Protein AF-I0YXJ7-F1 (afdb_monomer_lite)

Structure (mmCIF, N/CA/C/O backbone):
data_AF-I0YXJ7-F1
#
_entry.id   AF-I0YXJ7-F1
#
loop_
_atom_site.group_PDB
_atom_site.id
_atom_site.type_symbol
_atom_site.label_atom_id
_atom_site.label_alt_id
_atom_site.label_comp_id
_atom_site.label_asym_id
_atom_site.label_entity_id
_atom_site.label_seq_id
_atom_site.pdbx_PDB_ins_code
_atom_site.Cartn_x
_atom_site.Cartn_y
_atom_site.Cartn_z
_atom_site.occupancy
_atom_site.B_iso_or_equiv
_atom_site.auth_seq_id
_atom_site.auth_comp_id
_atom_site.auth_asym_id
_atom_site.auth_atom_id
_atom_site.pdbx_PDB_model_num
ATOM 1 N N . MET A 1 1 ? 1.124 7.569 -26.057 1.00 52.31 1 MET A N 1
ATOM 2 C CA . MET A 1 1 ? 0.335 7.792 -24.823 1.00 52.31 1 MET A CA 1
ATOM 3 C C . MET A 1 1 ? 1.022 8.875 -24.013 1.00 52.31 1 MET A C 1
ATOM 5 O O . MET A 1 1 ? 2.245 8.856 -23.956 1.00 52.31 1 MET A O 1
ATOM 9 N N . SER A 1 2 ? 0.287 9.829 -23.437 1.00 62.09 2 SER A N 1
ATOM 10 C CA . SER A 1 2 ? 0.881 10.783 -22.493 1.00 62.09 2 SER A CA 1
ATOM 11 C C . SER A 1 2 ? 1.331 10.030 -21.235 1.00 62.09 2 SER A C 1
ATOM 13 O O . SER A 1 2 ? 0.584 9.190 -20.731 1.00 62.09 2 SER A O 1
ATOM 15 N N . CYS A 1 3 ? 2.539 10.311 -20.726 1.00 61.28 3 CYS A N 1
ATOM 16 C CA . CYS A 1 3 ? 3.037 9.717 -19.473 1.00 61.28 3 CYS A CA 1
ATOM 17 C C . CYS A 1 3 ? 2.036 9.883 -18.320 1.00 61.28 3 CYS A C 1
ATOM 19 O O . CYS A 1 3 ? 1.887 8.990 -17.495 1.00 61.28 3 CYS A O 1
ATOM 21 N N . ASP A 1 4 ? 1.304 10.993 -18.314 1.00 61.94 4 ASP A N 1
ATOM 22 C CA . ASP A 1 4 ? 0.312 11.324 -17.294 1.00 61.94 4 ASP A CA 1
ATOM 23 C C . ASP A 1 4 ? -0.849 10.314 -17.232 1.00 61.94 4 ASP A C 1
ATOM 25 O O . ASP A 1 4 ? -1.348 9.973 -16.163 1.00 61.94 4 ASP A O 1
ATOM 29 N N . SER A 1 5 ? -1.240 9.744 -18.378 1.00 65.50 5 SER A N 1
ATOM 30 C CA . SER A 1 5 ? -2.262 8.694 -18.413 1.00 65.50 5 SER A CA 1
ATOM 31 C C . SER A 1 5 ? -1.706 7.312 -18.070 1.00 65.50 5 SER A C 1
ATOM 33 O O . SER A 1 5 ? -2.476 6.461 -17.630 1.00 65.50 5 SER A O 1
ATOM 35 N N . ALA A 1 6 ? -0.409 7.076 -18.289 1.00 66.94 6 ALA A N 1
ATOM 36 C CA . ALA A 1 6 ? 0.221 5.775 -18.071 1.00 66.94 6 ALA A CA 1
ATOM 37 C C . ALA A 1 6 ? 0.464 5.482 -16.582 1.00 66.94 6 ALA A C 1
ATOM 39 O O . ALA A 1 6 ? 0.353 4.333 -16.176 1.00 66.94 6 ALA A O 1
ATOM 40 N N . TYR A 1 7 ? 0.737 6.514 -15.772 1.00 77.94 7 TYR A N 1
ATOM 41 C CA . TYR A 1 7 ? 1.050 6.364 -14.342 1.00 77.94 7 TYR A CA 1
ATOM 42 C C . TYR A 1 7 ? -0.092 6.765 -13.398 1.00 77.94 7 TYR A C 1
ATOM 44 O O . TYR A 1 7 ? 0.081 6.801 -12.178 1.00 77.94 7 TYR A O 1
ATOM 52 N N . ARG A 1 8 ? -1.270 7.098 -13.940 1.00 83.19 8 ARG A N 1
ATOM 53 C CA . ARG A 1 8 ? -2.398 7.605 -13.144 1.00 83.19 8 ARG A CA 1
ATOM 54 C C . ARG A 1 8 ? -2.868 6.599 -12.094 1.00 83.19 8 ARG A C 1
ATOM 56 O O . ARG A 1 8 ? -3.213 6.989 -10.983 1.00 83.19 8 ARG A O 1
ATOM 63 N N . TYR A 1 9 ? -2.878 5.315 -12.448 1.00 85.31 9 TYR A N 1
ATOM 64 C CA . TYR A 1 9 ? -3.288 4.244 -11.543 1.00 85.31 9 TYR A CA 1
ATOM 65 C C . TYR A 1 9 ? -2.281 4.042 -10.402 1.00 85.31 9 TYR A C 1
ATOM 67 O O . TYR A 1 9 ? -2.673 3.936 -9.243 1.00 85.31 9 TYR A O 1
ATOM 75 N N . GLN A 1 10 ? -0.988 4.099 -10.708 1.00 86.44 10 GLN A N 1
ATOM 76 C CA . GLN A 1 10 ? 0.100 3.946 -9.747 1.00 86.44 10 GLN A CA 1
ATOM 77 C C . GLN A 1 10 ? 0.109 5.104 -8.746 1.00 86.44 10 GLN A C 1
ATOM 79 O O . GLN A 1 10 ? 0.205 4.883 -7.542 1.00 86.44 10 GLN A O 1
ATOM 84 N N . TRP A 1 11 ? -0.072 6.341 -9.217 1.00 87.56 11 TRP A N 1
ATOM 85 C CA . TRP A 1 11 ? -0.203 7.499 -8.330 1.00 87.56 11 TRP A CA 1
ATOM 86 C C . TRP A 1 11 ? -1.449 7.426 -7.452 1.00 87.56 11 TRP A C 1
ATOM 88 O O . TRP A 1 11 ? -1.374 7.729 -6.261 1.00 87.56 11 TRP A O 1
ATOM 98 N N . TRP A 1 12 ? -2.577 6.975 -8.005 1.00 92.06 12 TRP A N 1
ATOM 99 C CA . TRP A 1 12 ? -3.779 6.728 -7.213 1.00 92.06 12 TRP A CA 1
ATOM 100 C C . TRP A 1 12 ? -3.523 5.688 -6.116 1.00 92.06 12 TRP A C 1
ATOM 102 O O . TRP A 1 12 ? -3.893 5.918 -4.966 1.00 92.06 12 TRP A O 1
ATOM 112 N N . LEU A 1 13 ? -2.829 4.593 -6.439 1.00 90.50 13 LEU A N 1
ATOM 113 C CA . LEU A 1 13 ? -2.495 3.545 -5.478 1.00 90.50 13 LEU A CA 1
ATOM 114 C C . LEU A 1 13 ? -1.597 4.069 -4.353 1.00 90.50 13 LEU A C 1
ATOM 116 O O . LEU A 1 13 ? -1.843 3.765 -3.189 1.00 90.50 13 LEU A O 1
ATOM 120 N N . VAL A 1 14 ? -0.591 4.887 -4.675 1.00 89.69 14 VAL A N 1
ATOM 121 C CA . VAL A 1 14 ? 0.293 5.509 -3.675 1.00 89.69 14 VAL A CA 1
ATOM 122 C C . VAL A 1 14 ? -0.505 6.390 -2.713 1.00 89.69 14 VAL A C 1
ATOM 124 O O . VAL A 1 14 ? -0.337 6.282 -1.497 1.00 89.69 14 VAL A O 1
ATOM 127 N N . VAL A 1 15 ? -1.407 7.226 -3.234 1.00 93.19 15 VAL A N 1
ATOM 128 C CA . VAL A 1 15 ? -2.262 8.096 -2.410 1.00 93.19 15 VAL A CA 1
ATOM 129 C C . VAL A 1 15 ? -3.229 7.273 -1.560 1.00 93.19 15 VAL A C 1
ATOM 131 O O . VAL A 1 15 ? -3.386 7.549 -0.372 1.00 93.19 15 VAL A O 1
ATOM 134 N N . PHE A 1 16 ? -3.846 6.240 -2.132 1.00 93.69 16 PHE A N 1
ATOM 135 C CA . PHE A 1 16 ? -4.769 5.365 -1.413 1.00 93.69 16 PHE A CA 1
ATOM 136 C C . PHE A 1 16 ? -4.062 4.580 -0.300 1.00 93.69 16 PHE A C 1
ATOM 138 O O . PHE A 1 16 ? -4.564 4.512 0.822 1.00 93.69 16 PHE A O 1
ATOM 145 N N . ASN A 1 17 ? -2.855 4.075 -0.568 1.00 93.62 17 ASN A N 1
ATOM 146 C CA . ASN A 1 17 ? -2.010 3.428 0.429 1.00 93.62 17 ASN A CA 1
ATOM 147 C C . ASN A 1 17 ? -1.648 4.389 1.573 1.00 93.62 17 ASN A C 1
ATOM 149 O O . ASN A 1 17 ? -1.820 4.052 2.742 1.00 93.62 17 ASN A O 1
ATOM 153 N N . ALA A 1 18 ? -1.218 5.613 1.255 1.00 93.00 18 ALA A N 1
ATOM 154 C CA . ALA A 1 18 ? -0.911 6.629 2.262 1.00 93.00 18 ALA A CA 1
ATOM 155 C C . ALA A 1 18 ? -2.139 6.992 3.118 1.00 93.00 18 ALA A C 1
ATOM 157 O O . ALA A 1 18 ? -2.036 7.075 4.341 1.00 93.00 18 ALA A O 1
ATOM 158 N N . ALA A 1 19 ? -3.313 7.148 2.500 1.00 93.94 19 ALA A N 1
ATOM 159 C CA . ALA A 1 19 ? -4.560 7.417 3.211 1.00 93.94 19 ALA A CA 1
ATOM 160 C C . ALA A 1 19 ? -4.941 6.270 4.162 1.00 93.94 19 ALA A C 1
ATOM 162 O O . ALA A 1 19 ? -5.341 6.523 5.299 1.00 93.94 19 ALA A O 1
ATOM 163 N N . ALA A 1 20 ? -4.768 5.015 3.738 1.00 93.50 20 ALA A N 1
ATOM 164 C CA . ALA A 1 20 ? -5.010 3.858 4.594 1.00 93.50 20 ALA A CA 1
ATOM 165 C C . ALA A 1 20 ? -4.049 3.815 5.791 1.00 93.50 20 ALA A C 1
ATOM 167 O O . ALA A 1 20 ? -4.495 3.572 6.912 1.00 93.50 20 ALA A O 1
ATOM 168 N N . GLN A 1 21 ? -2.763 4.126 5.589 1.00 92.88 21 GLN A N 1
ATOM 169 C CA . GLN A 1 21 ? -1.788 4.234 6.682 1.00 92.88 21 GLN A CA 1
ATOM 170 C C . GLN A 1 2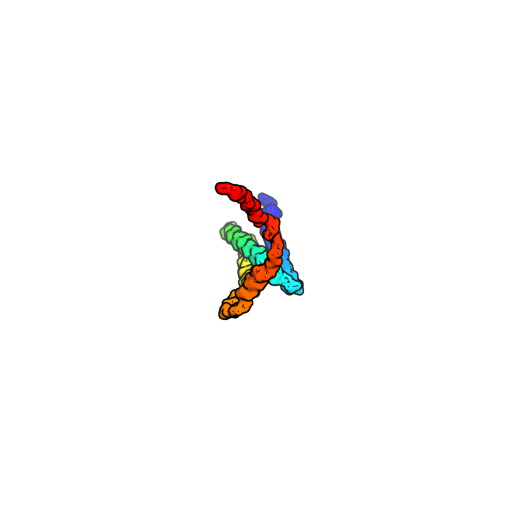1 ? -2.175 5.312 7.694 1.00 92.88 21 GLN A C 1
ATOM 172 O O . GLN A 1 21 ? -2.177 5.060 8.898 1.00 92.88 21 GLN A O 1
ATOM 177 N N . ILE A 1 22 ? -2.569 6.495 7.217 1.00 94.50 22 ILE A N 1
ATOM 178 C CA . ILE A 1 22 ? -3.064 7.571 8.083 1.00 94.50 22 ILE A CA 1
ATOM 179 C C . ILE A 1 22 ? -4.293 7.097 8.865 1.00 94.50 22 ILE A C 1
ATOM 181 O O . ILE A 1 22 ? -4.362 7.306 10.073 1.00 94.50 22 ILE A O 1
ATOM 185 N N . GLY A 1 23 ? -5.232 6.403 8.215 1.00 92.19 23 GLY A N 1
ATOM 186 C CA . GLY A 1 23 ? -6.408 5.829 8.871 1.00 92.19 23 GLY A CA 1
ATOM 187 C C . GLY A 1 23 ? -6.058 4.838 9.984 1.00 92.19 23 GLY A C 1
ATOM 188 O O . GLY A 1 23 ? -6.648 4.896 11.065 1.00 92.19 23 GLY A O 1
ATOM 189 N N . VAL A 1 24 ? -5.066 3.970 9.764 1.00 91.50 24 VAL A N 1
ATOM 190 C CA . VAL A 1 24 ? -4.562 3.041 10.790 1.00 91.50 24 VAL A CA 1
ATOM 191 C C . VAL A 1 24 ? -3.961 3.809 11.967 1.00 91.50 24 VAL A C 1
ATOM 193 O O . VAL A 1 24 ? -4.341 3.562 13.110 1.00 91.50 24 VAL A O 1
ATOM 196 N N . VAL A 1 25 ? -3.078 4.775 11.705 1.00 93.00 25 VAL A N 1
ATOM 197 C CA . VAL A 1 25 ? -2.438 5.593 12.750 1.00 93.00 25 VAL A CA 1
ATOM 198 C C . VAL A 1 25 ? -3.477 6.364 13.566 1.00 93.00 25 VAL A C 1
ATOM 200 O O . VAL A 1 25 ? -3.429 6.349 14.795 1.00 93.00 25 VAL A O 1
ATOM 203 N N . LEU A 1 26 ? -4.460 6.984 12.911 1.00 93.00 26 LEU A N 1
ATOM 204 C CA . LEU A 1 26 ? -5.554 7.683 13.587 1.00 93.00 26 LEU A CA 1
ATOM 205 C C . LEU A 1 26 ? -6.397 6.736 14.446 1.00 93.00 26 LEU A C 1
ATOM 207 O O . LEU A 1 26 ? -6.782 7.101 15.556 1.00 93.00 26 LEU A O 1
ATOM 211 N N . SER A 1 27 ? -6.649 5.515 13.973 1.00 89.19 27 SER A N 1
ATOM 212 C CA . SER A 1 27 ? -7.403 4.510 14.734 1.00 89.19 27 SER A CA 1
ATOM 213 C C . SER A 1 27 ? -6.661 4.062 15.995 1.00 89.19 27 SER A C 1
ATOM 215 O O . SER A 1 27 ? -7.297 3.795 17.011 1.00 89.19 27 SER A O 1
ATOM 217 N N . ILE A 1 28 ? -5.324 4.027 15.952 1.00 89.31 28 ILE A N 1
ATOM 218 C CA . ILE A 1 28 ? -4.475 3.746 17.118 1.00 89.31 28 ILE A CA 1
ATOM 219 C C . ILE A 1 28 ? -4.507 4.921 18.104 1.00 89.31 28 ILE A C 1
ATOM 221 O O . ILE A 1 28 ? -4.740 4.713 19.288 1.00 89.31 28 ILE A O 1
ATOM 225 N N . ILE A 1 29 ? -4.318 6.160 17.633 1.00 93.38 29 ILE A N 1
ATOM 2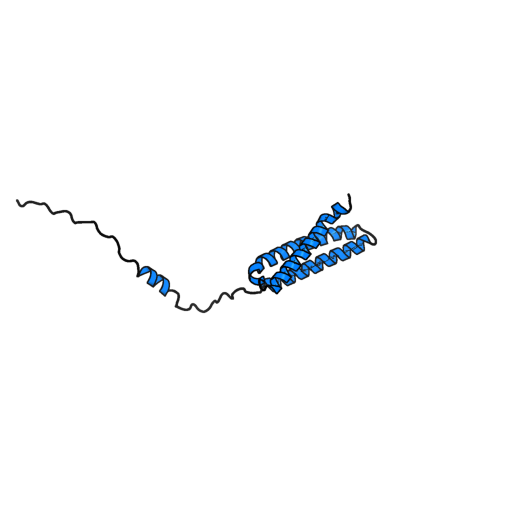26 C CA . ILE A 1 29 ? -4.274 7.355 18.501 1.00 93.38 29 ILE A CA 1
ATOM 227 C C . ILE A 1 29 ? -5.618 7.605 19.199 1.00 93.38 29 ILE A C 1
ATOM 229 O O . ILE A 1 29 ? -5.651 8.066 20.336 1.00 93.38 29 ILE A O 1
ATOM 233 N N . THR A 1 30 ? -6.727 7.316 18.520 1.00 92.44 30 THR A N 1
ATOM 234 C CA . THR A 1 30 ? -8.084 7.513 19.055 1.00 92.44 30 THR A CA 1
ATOM 235 C C . THR A 1 30 ? -8.613 6.318 19.849 1.00 92.44 30 THR A C 1
ATOM 237 O O . THR A 1 30 ? -9.748 6.375 20.313 1.00 92.44 30 THR A O 1
ATOM 240 N N . ASP A 1 31 ? -7.825 5.247 19.987 1.00 86.62 31 ASP A N 1
ATOM 241 C CA . ASP A 1 31 ? -8.213 3.988 20.641 1.00 86.62 31 ASP A CA 1
ATOM 242 C C . ASP A 1 31 ? -9.498 3.357 20.056 1.00 86.62 31 ASP A C 1
ATOM 244 O O . ASP A 1 31 ? -10.269 2.665 20.717 1.00 86.62 31 ASP A O 1
ATOM 248 N N . THR A 1 32 ? -9.758 3.601 18.767 1.00 86.94 32 THR A N 1
ATOM 249 C CA . THR A 1 32 ? -10.935 3.081 18.043 1.00 86.94 32 THR A CA 1
ATOM 250 C C . THR A 1 32 ? -10.620 1.848 17.197 1.00 86.94 32 THR A C 1
ATOM 252 O O . THR A 1 32 ? -11.481 1.341 16.467 1.00 86.94 32 THR A O 1
ATOM 255 N N . LEU A 1 33 ? -9.392 1.335 17.309 1.00 85.00 33 LEU A N 1
ATOM 256 C CA . LEU A 1 33 ? -8.881 0.212 16.530 1.00 85.00 33 LEU A CA 1
ATOM 257 C C . LEU A 1 33 ? -9.774 -1.031 16.641 1.00 85.00 33 LEU A C 1
ATOM 259 O O . LEU A 1 33 ? -10.047 -1.665 15.625 1.00 85.00 33 LEU A O 1
ATOM 263 N N . GLU A 1 34 ? -10.282 -1.361 17.832 1.00 85.06 34 GLU A N 1
ATOM 264 C CA . GLU A 1 34 ? -11.131 -2.546 18.028 1.00 85.06 34 GLU A CA 1
ATOM 265 C C . GLU A 1 34 ? -12.451 -2.461 17.252 1.00 85.06 34 GLU A C 1
ATOM 267 O O . GLU A 1 34 ? -12.877 -3.436 16.630 1.00 85.06 34 GLU A O 1
ATOM 272 N N . LYS A 1 35 ? -13.068 -1.274 17.219 1.00 86.50 35 LYS A N 1
ATOM 273 C CA . LYS A 1 35 ? -14.340 -1.033 16.523 1.00 86.50 35 LYS A CA 1
ATOM 274 C C . LYS A 1 35 ? -14.195 -1.155 15.008 1.00 86.50 35 LYS A C 1
ATOM 276 O O . LYS A 1 35 ? -15.097 -1.649 14.334 1.00 86.50 35 LYS A O 1
ATOM 281 N N . HIS A 1 36 ? -13.064 -0.703 14.471 1.00 87.38 36 HIS A N 1
ATOM 282 C CA . HIS A 1 36 ? -12.807 -0.669 13.031 1.00 87.38 36 HIS A CA 1
ATOM 283 C C . HIS A 1 36 ? -11.887 -1.794 12.540 1.00 87.38 36 HIS A C 1
ATOM 285 O O . HIS A 1 36 ? -11.585 -1.854 11.349 1.00 87.38 36 HIS A O 1
ATOM 291 N N . ARG A 1 37 ? -11.504 -2.730 13.417 1.00 86.06 37 ARG A N 1
ATOM 292 C CA . ARG A 1 37 ? -10.534 -3.808 13.171 1.00 86.06 37 ARG A CA 1
ATOM 293 C C . ARG A 1 37 ? -10.784 -4.562 11.870 1.00 86.06 37 ARG A C 1
ATOM 295 O O . ARG A 1 37 ? -9.892 -4.681 11.040 1.00 86.06 37 ARG A O 1
ATOM 302 N N . ILE A 1 38 ? -12.011 -5.047 11.677 1.00 89.06 38 ILE A N 1
ATOM 303 C CA . ILE A 1 38 ? -12.387 -5.834 10.492 1.00 89.06 38 ILE A CA 1
ATOM 304 C C . ILE A 1 38 ? -12.259 -4.987 9.222 1.00 89.06 38 ILE A C 1
ATOM 306 O O . ILE A 1 38 ? -11.721 -5.458 8.220 1.00 89.06 38 ILE A O 1
ATOM 310 N N . GLY A 1 39 ? -12.708 -3.730 9.272 1.00 89.94 39 GLY A N 1
ATOM 311 C CA . GLY A 1 39 ? -12.600 -2.795 8.154 1.00 89.94 39 GLY A CA 1
ATOM 312 C C . GLY A 1 39 ? -11.145 -2.497 7.798 1.00 89.94 39 GLY A C 1
ATOM 313 O O . GLY A 1 39 ? -10.766 -2.617 6.637 1.00 89.94 39 GLY A O 1
ATOM 314 N N . ILE A 1 40 ? -10.315 -2.201 8.800 1.00 91.38 40 ILE A N 1
ATOM 315 C CA . ILE A 1 40 ? -8.884 -1.927 8.625 1.00 91.38 40 ILE A CA 1
ATOM 316 C C . ILE A 1 40 ? -8.175 -3.146 8.030 1.00 91.38 40 ILE A C 1
ATOM 318 O O . ILE A 1 40 ? -7.499 -3.015 7.013 1.00 91.38 40 ILE A O 1
ATOM 322 N N . CYS A 1 41 ? -8.379 -4.343 8.587 1.00 92.81 41 CYS A N 1
ATOM 323 C CA . CYS A 1 41 ? -7.773 -5.564 8.054 1.00 92.81 41 CYS A CA 1
ATOM 324 C C . CYS A 1 41 ? -8.222 -5.859 6.616 1.00 92.81 41 CYS A C 1
ATOM 326 O O . CYS A 1 41 ? -7.408 -6.289 5.803 1.00 92.81 41 CYS A O 1
ATOM 328 N N . SER A 1 42 ? -9.489 -5.597 6.281 1.00 93.50 42 SER A N 1
ATOM 329 C CA . SER A 1 42 ? -10.012 -5.797 4.923 1.00 93.50 42 SER A CA 1
ATOM 330 C C . SER A 1 42 ? -9.374 -4.829 3.926 1.00 93.50 42 SER A C 1
ATOM 332 O O . SER A 1 42 ? -8.937 -5.248 2.856 1.00 93.50 42 SER A O 1
ATOM 334 N N . VAL A 1 43 ? -9.266 -3.545 4.282 1.00 94.50 43 VAL A N 1
ATOM 335 C CA . VAL A 1 43 ? -8.620 -2.527 3.438 1.00 94.50 43 VAL A CA 1
ATOM 336 C C . VAL A 1 43 ? -7.139 -2.843 3.238 1.00 94.50 43 VAL A C 1
ATOM 338 O O . VAL A 1 43 ? -6.659 -2.798 2.107 1.00 94.50 43 VAL A O 1
ATOM 341 N N . LEU A 1 44 ? -6.429 -3.226 4.303 1.00 94.44 44 LEU A N 1
ATOM 342 C CA . LEU A 1 44 ? -5.030 -3.646 4.212 1.00 94.44 44 LEU A CA 1
ATOM 343 C C . LEU A 1 44 ? -4.870 -4.873 3.305 1.00 94.44 44 LEU A C 1
ATOM 345 O O . LEU A 1 44 ? -3.958 -4.892 2.486 1.00 94.44 44 LEU A O 1
ATOM 349 N N . ALA A 1 45 ? -5.771 -5.858 3.387 1.00 95.12 45 ALA A N 1
ATOM 350 C CA . ALA A 1 45 ? -5.726 -7.045 2.533 1.00 95.12 45 ALA A CA 1
ATOM 351 C C . ALA A 1 45 ? -5.927 -6.702 1.047 1.00 95.12 45 ALA A C 1
ATOM 353 O O . ALA A 1 45 ? -5.171 -7.178 0.201 1.00 95.12 45 ALA A O 1
ATOM 354 N N . VAL A 1 46 ? -6.897 -5.838 0.726 1.00 95.69 46 VAL A N 1
ATOM 355 C CA . VAL A 1 46 ? -7.119 -5.359 -0.651 1.00 95.69 46 VAL A CA 1
ATOM 356 C C . VAL A 1 46 ? -5.893 -4.603 -1.166 1.00 95.69 46 VAL A C 1
ATOM 358 O O . VAL A 1 46 ? -5.431 -4.864 -2.277 1.00 95.69 46 VAL A O 1
ATOM 361 N N . LEU A 1 47 ? -5.323 -3.715 -0.348 1.00 95.00 47 LEU A N 1
ATOM 362 C CA . LEU A 1 47 ? -4.105 -2.983 -0.692 1.00 95.00 47 LEU A CA 1
ATOM 363 C C . LEU A 1 47 ? -2.917 -3.913 -0.933 1.00 95.00 47 LEU A C 1
ATOM 365 O O . LEU A 1 47 ? -2.159 -3.689 -1.871 1.00 95.00 47 LEU A O 1
ATOM 369 N N . THR A 1 48 ? -2.754 -4.964 -0.129 1.00 95.75 48 THR A N 1
ATOM 370 C CA . THR A 1 48 ? -1.706 -5.971 -0.336 1.00 95.75 48 THR A CA 1
ATOM 371 C C . THR A 1 48 ? -1.814 -6.615 -1.713 1.00 95.75 48 THR A C 1
ATOM 373 O O . THR A 1 48 ? -0.808 -6.704 -2.413 1.00 95.75 48 THR A O 1
ATOM 376 N N . VAL A 1 49 ? -3.018 -7.023 -2.129 1.00 95.88 49 VAL A N 1
ATOM 377 C CA . VAL A 1 49 ? -3.224 -7.626 -3.456 1.00 95.88 49 VAL A CA 1
ATOM 378 C C . VAL A 1 49 ? -2.903 -6.623 -4.562 1.00 95.88 49 VAL A C 1
ATOM 380 O O . VAL A 1 49 ? -2.159 -6.955 -5.479 1.00 95.88 49 VAL A O 1
ATOM 383 N N . MET A 1 50 ? -3.389 -5.382 -4.451 1.00 94.50 50 MET A N 1
ATOM 384 C CA . MET A 1 50 ? -3.106 -4.338 -5.443 1.00 94.50 50 MET A CA 1
ATOM 385 C C . MET A 1 50 ? -1.607 -4.032 -5.569 1.00 94.50 50 MET A C 1
ATOM 387 O O . MET A 1 50 ? -1.107 -3.860 -6.680 1.00 94.50 50 MET A O 1
ATOM 391 N N . LEU A 1 51 ? -0.876 -3.981 -4.451 1.00 93.94 51 LEU A N 1
ATOM 392 C CA . LEU A 1 51 ? 0.573 -3.755 -4.446 1.00 93.94 51 LEU A CA 1
ATOM 393 C C . LEU A 1 51 ? 1.336 -4.921 -5.081 1.00 93.94 51 LEU A C 1
ATOM 395 O O . LEU A 1 51 ? 2.287 -4.684 -5.821 1.00 93.94 51 LEU A O 1
ATOM 399 N N . MET A 1 52 ? 0.926 -6.167 -4.829 1.00 95.19 52 MET A N 1
ATOM 400 C CA . MET A 1 52 ? 1.549 -7.334 -5.461 1.00 95.19 52 MET A CA 1
ATOM 401 C C . MET A 1 52 ? 1.282 -7.394 -6.967 1.00 95.19 52 MET A C 1
ATOM 403 O O . MET A 1 52 ? 2.196 -7.708 -7.726 1.00 95.19 52 MET A O 1
ATOM 407 N N . ASP A 1 53 ? 0.071 -7.050 -7.405 1.00 94.00 53 ASP A N 1
ATOM 408 C CA . ASP A 1 53 ? -0.269 -6.976 -8.829 1.00 94.00 53 ASP A CA 1
ATOM 409 C C . ASP A 1 53 ? 0.574 -5.910 -9.549 1.00 94.00 53 ASP A C 1
ATOM 411 O O . ASP A 1 53 ? 1.214 -6.190 -10.561 1.00 94.00 53 ASP A O 1
ATOM 415 N N . ASN A 1 54 ? 0.710 -4.722 -8.947 1.00 91.94 54 ASN A N 1
ATOM 416 C CA . ASN A 1 54 ? 1.574 -3.659 -9.472 1.00 91.94 54 ASN A CA 1
ATOM 417 C C . ASN A 1 54 ? 3.055 -4.056 -9.477 1.00 91.94 54 ASN A C 1
ATOM 419 O O . ASN A 1 54 ? 3.772 -3.745 -10.425 1.00 91.94 54 ASN A O 1
ATOM 423 N N . ALA A 1 55 ? 3.533 -4.746 -8.439 1.00 93.38 55 ALA A N 1
ATOM 424 C CA . ALA A 1 55 ? 4.898 -5.258 -8.420 1.00 93.38 55 ALA A CA 1
ATOM 425 C C . ALA A 1 55 ? 5.133 -6.209 -9.604 1.00 93.38 55 ALA A C 1
ATOM 427 O O . ALA A 1 55 ? 6.123 -6.064 -10.316 1.00 93.38 55 ALA A O 1
ATOM 428 N N . ASN A 1 56 ? 4.200 -7.130 -9.856 1.00 93.38 56 ASN A N 1
ATOM 429 C CA . ASN A 1 56 ? 4.281 -8.078 -10.964 1.00 93.38 56 ASN A CA 1
ATOM 430 C C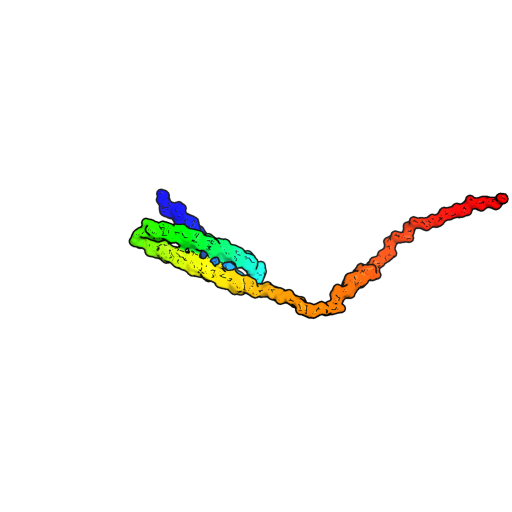 . ASN A 1 56 ? 4.223 -7.389 -12.341 1.00 93.38 56 ASN A C 1
ATOM 432 O O . ASN A 1 56 ? 4.983 -7.730 -13.249 1.00 93.38 56 ASN A O 1
ATOM 436 N N . GLU A 1 57 ? 3.377 -6.369 -12.497 1.00 90.06 57 GLU A N 1
ATOM 437 C CA . GLU A 1 57 ? 3.336 -5.552 -13.713 1.00 90.06 57 GLU A CA 1
ATOM 438 C C . GLU A 1 57 ? 4.687 -4.860 -13.963 1.00 90.06 57 GLU A C 1
ATOM 440 O O . GLU A 1 57 ? 5.239 -4.923 -15.066 1.00 90.06 57 GLU A O 1
ATOM 445 N N . PHE A 1 58 ? 5.278 -4.260 -12.926 1.00 90.12 58 PHE A N 1
ATOM 446 C CA . PHE A 1 58 ? 6.553 -3.556 -13.050 1.00 90.12 58 PHE A CA 1
ATOM 447 C C . PHE A 1 58 ? 7.760 -4.475 -13.222 1.00 90.12 58 PHE A C 1
ATOM 449 O O . PHE A 1 58 ? 8.755 -4.018 -13.781 1.00 90.12 58 PHE A O 1
ATOM 456 N N . VAL A 1 59 ? 7.684 -5.759 -12.853 1.00 92.06 59 VAL A N 1
ATOM 457 C CA . VAL A 1 59 ? 8.698 -6.756 -13.250 1.00 92.06 59 VAL A CA 1
ATOM 458 C C . VAL A 1 59 ? 8.773 -6.848 -14.776 1.00 92.06 59 VAL A C 1
ATOM 460 O O . VAL A 1 59 ? 9.855 -6.786 -15.352 1.00 92.06 59 VAL A O 1
ATOM 463 N N . THR A 1 60 ? 7.625 -6.865 -15.459 1.00 89.31 60 THR A N 1
ATOM 464 C CA . THR A 1 60 ? 7.596 -6.885 -16.932 1.00 89.31 60 THR A CA 1
ATOM 465 C C . THR A 1 60 ? 8.187 -5.606 -17.534 1.00 89.31 60 THR A C 1
ATOM 467 O O . THR A 1 60 ? 8.792 -5.643 -18.608 1.00 89.31 60 THR A O 1
ATOM 470 N N . VAL A 1 61 ? 8.008 -4.464 -16.863 1.00 86.25 61 VAL A N 1
ATOM 471 C CA . VAL A 1 61 ? 8.616 -3.187 -17.266 1.00 86.25 61 VAL A CA 1
ATOM 472 C C . VAL A 1 61 ? 10.124 -3.218 -17.046 1.00 86.25 61 VAL A C 1
ATOM 474 O O . VAL A 1 61 ? 10.859 -2.825 -17.944 1.00 86.25 61 VAL A O 1
ATOM 477 N N . HIS A 1 62 ? 10.582 -3.710 -15.896 1.00 90.62 62 HIS A N 1
ATOM 478 C CA . HIS A 1 62 ? 11.995 -3.867 -15.568 1.00 90.62 62 HIS A CA 1
ATOM 479 C C . HIS A 1 62 ? 12.722 -4.712 -16.620 1.00 90.62 62 HIS A C 1
ATOM 481 O O . HIS A 1 62 ? 13.718 -4.261 -17.176 1.00 90.62 62 HIS A O 1
ATOM 487 N N . ASP A 1 63 ? 12.173 -5.877 -16.969 1.00 91.44 63 ASP A N 1
ATOM 488 C CA . ASP A 1 63 ? 12.806 -6.822 -17.899 1.00 91.44 63 ASP A CA 1
ATOM 489 C C . ASP A 1 63 ? 12.905 -6.292 -19.336 1.00 91.44 63 ASP A C 1
ATOM 491 O O . ASP A 1 63 ? 13.741 -6.739 -20.122 1.00 91.44 63 ASP A O 1
ATOM 495 N N . LYS A 1 64 ? 12.045 -5.334 -19.699 1.00 89.44 64 LYS A N 1
ATOM 496 C CA . LYS A 1 64 ? 12.012 -4.704 -21.029 1.00 89.44 64 LYS A CA 1
ATOM 497 C C . LYS A 1 64 ? 12.700 -3.340 -21.067 1.00 89.44 64 LYS A C 1
ATOM 499 O O . LYS A 1 64 ? 12.927 -2.810 -22.155 1.00 89.44 64 LYS A O 1
ATOM 504 N N . ALA A 1 65 ? 12.985 -2.748 -19.912 1.00 88.00 65 ALA A N 1
ATOM 505 C CA . ALA A 1 65 ? 13.605 -1.439 -19.792 1.00 88.00 65 ALA A CA 1
ATOM 506 C C . ALA A 1 65 ? 15.130 -1.553 -19.693 1.00 88.00 65 ALA A C 1
ATOM 508 O O . ALA A 1 65 ? 15.689 -2.582 -19.331 1.00 88.00 65 ALA A O 1
ATOM 509 N N . SER A 1 66 ? 15.824 -0.459 -19.996 1.00 85.94 66 SER A N 1
ATOM 510 C CA . SER A 1 66 ? 17.268 -0.349 -19.801 1.00 85.94 66 SER A CA 1
ATOM 511 C C . SER A 1 66 ? 17.634 0.990 -19.165 1.00 85.94 66 SER A C 1
ATOM 513 O O . SER A 1 66 ? 16.870 1.962 -19.210 1.00 85.94 66 SER A O 1
ATOM 515 N N . GLY A 1 67 ? 18.803 1.028 -18.522 1.00 88.38 67 GLY A N 1
ATOM 516 C CA . GLY A 1 67 ? 19.306 2.211 -17.827 1.00 88.38 67 GLY A CA 1
ATOM 517 C C . GLY A 1 67 ? 18.381 2.675 -16.697 1.00 88.38 67 GLY A C 1
ATOM 518 O O . GLY A 1 67 ? 17.793 1.872 -15.980 1.00 88.38 67 GLY A O 1
ATOM 519 N N . ALA A 1 68 ? 18.214 3.993 -16.567 1.00 86.50 68 ALA A N 1
ATOM 520 C CA . ALA A 1 68 ? 17.527 4.612 -15.431 1.00 86.50 68 ALA A CA 1
ATOM 521 C C . ALA A 1 68 ? 16.058 4.184 -15.240 1.00 86.50 68 ALA A C 1
ATOM 523 O O . ALA A 1 68 ? 15.517 4.342 -14.147 1.00 86.50 68 ALA A O 1
ATOM 524 N N . LEU A 1 69 ? 15.384 3.686 -16.283 1.00 85.25 69 LEU A N 1
ATOM 525 C CA . LEU A 1 69 ? 14.003 3.213 -16.158 1.00 85.25 69 LEU A CA 1
ATOM 526 C C . LEU A 1 69 ? 13.930 1.842 -15.470 1.00 85.25 69 LEU A C 1
ATOM 528 O O . LEU A 1 69 ? 13.029 1.638 -14.660 1.00 85.25 69 LEU A O 1
ATOM 532 N N . ALA A 1 70 ? 14.890 0.950 -15.738 1.00 88.44 70 ALA A N 1
ATOM 533 C CA . ALA A 1 70 ? 14.982 -0.344 -15.064 1.00 88.44 70 ALA A CA 1
ATOM 534 C C . ALA A 1 70 ? 15.254 -0.146 -13.565 1.00 88.44 70 ALA A C 1
ATOM 536 O O . ALA A 1 70 ? 14.506 -0.658 -12.738 1.00 88.44 70 ALA A O 1
ATOM 537 N N . ASP A 1 71 ? 16.213 0.715 -13.210 1.00 91.00 71 ASP A N 1
ATOM 538 C CA . ASP A 1 71 ? 16.520 1.020 -11.805 1.00 91.00 71 ASP A CA 1
ATOM 539 C C . ASP A 1 71 ? 15.301 1.577 -11.051 1.00 91.00 71 ASP A C 1
ATOM 541 O O . ASP A 1 71 ? 15.003 1.175 -9.926 1.00 91.00 71 ASP A O 1
ATOM 545 N N . ARG A 1 72 ? 14.545 2.484 -11.684 1.00 89.50 72 ARG A N 1
ATOM 546 C CA . ARG A 1 72 ? 13.316 3.046 -11.100 1.00 89.50 72 ARG A CA 1
ATOM 547 C C . ARG A 1 72 ? 12.220 1.997 -10.935 1.00 89.50 72 ARG A C 1
ATOM 549 O O . ARG A 1 72 ? 11.526 2.021 -9.920 1.00 89.50 72 ARG A O 1
ATOM 556 N N . ALA A 1 73 ? 12.073 1.085 -11.896 1.00 89.88 73 ALA A N 1
ATOM 557 C CA . ALA A 1 73 ? 11.143 -0.033 -11.785 1.00 89.88 73 ALA A CA 1
ATOM 558 C C . ALA A 1 73 ? 11.528 -0.947 -10.611 1.00 89.88 73 ALA A C 1
ATOM 560 O O . ALA A 1 73 ? 10.666 -1.268 -9.799 1.00 89.88 73 ALA A O 1
ATOM 561 N N . THR A 1 74 ? 12.814 -1.262 -10.435 1.00 91.69 74 THR A N 1
ATOM 562 C CA . THR A 1 74 ? 13.314 -2.050 -9.293 1.00 91.69 74 THR A CA 1
ATOM 563 C C . THR A 1 74 ? 12.974 -1.405 -7.955 1.00 91.69 74 THR A C 1
ATOM 565 O O . THR A 1 74 ? 12.473 -2.077 -7.053 1.00 91.69 74 THR A O 1
ATOM 568 N N . VAL A 1 75 ? 13.192 -0.093 -7.821 1.00 92.88 75 VAL A N 1
ATOM 569 C CA . VAL A 1 75 ? 12.845 0.646 -6.595 1.00 92.88 75 VAL A CA 1
ATOM 570 C C . VAL A 1 75 ? 11.339 0.598 -6.333 1.00 92.88 75 VAL A C 1
ATOM 572 O O . VAL A 1 75 ? 10.920 0.386 -5.195 1.00 92.88 75 VAL A O 1
ATOM 575 N N . PHE A 1 76 ? 10.519 0.754 -7.373 1.00 92.00 76 PHE A N 1
ATOM 576 C CA . PHE A 1 76 ? 9.066 0.684 -7.245 1.00 92.00 76 PHE A CA 1
ATOM 577 C C . PHE A 1 76 ? 8.586 -0.714 -6.824 1.00 92.00 76 PHE A C 1
ATOM 579 O O . PHE A 1 76 ? 7.782 -0.830 -5.897 1.00 92.00 76 PHE A O 1
ATOM 586 N N . ILE A 1 77 ? 9.127 -1.772 -7.436 1.00 94.00 77 ILE A N 1
ATOM 587 C CA . ILE A 1 77 ? 8.846 -3.172 -7.080 1.00 94.00 77 ILE A CA 1
ATOM 588 C C . ILE A 1 77 ? 9.210 -3.423 -5.614 1.00 94.00 77 ILE A C 1
ATOM 590 O O . ILE A 1 77 ? 8.379 -3.913 -4.849 1.00 94.00 77 ILE A O 1
ATOM 594 N N . ALA A 1 78 ? 10.420 -3.040 -5.197 1.00 95.38 78 ALA A N 1
ATOM 595 C CA . ALA A 1 78 ? 10.874 -3.205 -3.819 1.00 95.38 78 ALA A CA 1
ATOM 596 C C . ALA A 1 78 ? 9.962 -2.469 -2.824 1.00 95.38 78 ALA A C 1
ATOM 598 O O . ALA A 1 78 ? 9.589 -3.031 -1.794 1.00 95.38 78 ALA A O 1
ATOM 599 N N . GLY A 1 79 ? 9.543 -1.243 -3.154 1.00 93.75 79 GLY A N 1
ATOM 600 C CA . GLY A 1 79 ? 8.590 -0.474 -2.355 1.00 93.75 79 GLY A CA 1
ATOM 601 C C . GLY A 1 79 ? 7.234 -1.171 -2.213 1.00 93.75 79 GLY A C 1
ATOM 602 O O . GLY A 1 79 ? 6.708 -1.265 -1.104 1.00 93.75 79 GLY A O 1
ATOM 603 N N . CYS A 1 80 ? 6.697 -1.718 -3.307 1.00 94.25 80 CYS A N 1
ATOM 604 C CA . CYS A 1 80 ? 5.436 -2.461 -3.291 1.00 94.25 80 CYS A CA 1
ATOM 605 C C . CYS A 1 80 ? 5.523 -3.719 -2.418 1.00 94.25 80 CYS A C 1
ATOM 607 O O . CYS A 1 80 ? 4.634 -3.962 -1.601 1.00 94.25 80 CYS A O 1
ATOM 609 N N . VAL A 1 81 ? 6.611 -4.487 -2.539 1.00 95.44 81 VAL A N 1
ATOM 610 C CA . VAL A 1 81 ? 6.839 -5.701 -1.739 1.00 95.44 81 VAL A CA 1
ATOM 611 C C . VAL A 1 81 ? 6.973 -5.365 -0.254 1.00 95.44 81 VAL A C 1
ATOM 613 O O . VAL A 1 81 ? 6.317 -5.995 0.575 1.00 95.44 81 VAL A O 1
ATOM 616 N N . LEU A 1 82 ? 7.765 -4.348 0.098 1.00 96.38 82 LEU A N 1
ATOM 617 C CA . LEU A 1 82 ? 7.932 -3.922 1.491 1.00 96.38 82 LEU A CA 1
ATOM 618 C C . LEU A 1 82 ? 6.609 -3.453 2.109 1.00 96.38 82 LEU A C 1
ATOM 620 O O . LEU A 1 82 ? 6.272 -3.867 3.219 1.00 96.38 82 LEU A O 1
ATOM 624 N N . ALA A 1 83 ? 5.830 -2.644 1.386 1.00 94.56 83 ALA A N 1
ATOM 625 C CA . ALA A 1 83 ? 4.518 -2.191 1.845 1.00 94.56 83 ALA A CA 1
ATOM 626 C C . ALA A 1 83 ? 3.538 -3.365 2.027 1.00 94.56 83 ALA A C 1
ATOM 628 O O . ALA A 1 83 ? 2.867 -3.459 3.055 1.00 94.56 83 ALA A O 1
ATOM 629 N N . ALA A 1 84 ? 3.514 -4.310 1.083 1.00 94.88 84 ALA A N 1
ATOM 630 C CA . ALA A 1 84 ? 2.696 -5.516 1.170 1.00 94.88 84 ALA A CA 1
ATOM 631 C C . ALA A 1 84 ? 3.062 -6.379 2.390 1.00 94.88 84 ALA A C 1
ATOM 633 O O . ALA A 1 84 ? 2.174 -6.824 3.121 1.00 94.88 84 ALA A O 1
ATOM 634 N N . MET A 1 85 ? 4.357 -6.579 2.661 1.00 96.12 85 MET A N 1
ATOM 635 C CA . MET A 1 85 ? 4.816 -7.296 3.857 1.00 96.12 85 MET A CA 1
ATOM 636 C C . MET A 1 85 ? 4.399 -6.582 5.142 1.00 96.12 85 MET A C 1
ATOM 638 O O . MET A 1 85 ? 3.914 -7.222 6.075 1.00 96.12 85 MET A O 1
ATOM 642 N N . MET A 1 86 ? 4.535 -5.257 5.183 1.00 95.44 86 MET A N 1
ATOM 643 C CA . MET A 1 86 ? 4.111 -4.458 6.327 1.00 95.44 86 MET A CA 1
ATOM 644 C C . MET A 1 86 ? 2.603 -4.600 6.583 1.00 95.44 86 MET A C 1
ATOM 646 O O . MET A 1 86 ? 2.195 -4.798 7.724 1.00 95.44 86 MET A O 1
ATOM 650 N N . HIS A 1 87 ? 1.769 -4.581 5.540 1.00 95.25 87 HIS A N 1
ATOM 651 C CA . HIS A 1 87 ? 0.329 -4.820 5.671 1.00 95.25 87 HIS A CA 1
ATOM 652 C C . HIS A 1 87 ? 0.016 -6.203 6.230 1.00 95.25 87 HIS A C 1
ATOM 654 O O . HIS A 1 87 ? -0.823 -6.315 7.117 1.00 95.25 87 HIS A O 1
ATOM 660 N N . ILE A 1 88 ? 0.702 -7.248 5.762 1.00 93.75 88 ILE A N 1
ATOM 661 C CA . ILE A 1 88 ? 0.524 -8.608 6.286 1.00 93.75 88 ILE A CA 1
ATOM 662 C C . ILE A 1 88 ? 0.842 -8.640 7.786 1.00 93.75 88 ILE A C 1
ATOM 664 O O . ILE A 1 88 ? 0.050 -9.164 8.570 1.00 93.75 88 ILE A O 1
ATOM 668 N N . ILE A 1 89 ? 1.952 -8.025 8.204 1.00 93.75 89 ILE A N 1
ATOM 669 C CA . ILE A 1 89 ? 2.333 -7.925 9.620 1.00 93.75 89 ILE A CA 1
ATOM 670 C C . ILE A 1 89 ? 1.253 -7.190 10.427 1.00 93.75 89 ILE A C 1
ATOM 672 O O . ILE A 1 89 ? 0.846 -7.683 11.478 1.00 93.75 89 ILE A O 1
ATOM 676 N N . LEU A 1 90 ? 0.744 -6.058 9.930 1.00 91.50 90 LEU A N 1
ATOM 677 C CA . LEU A 1 90 ? -0.323 -5.296 10.589 1.00 91.50 90 LEU A CA 1
ATOM 678 C C . LEU A 1 90 ? -1.632 -6.090 10.689 1.00 91.50 90 LEU A C 1
ATOM 680 O O . LEU A 1 90 ? -2.272 -6.081 11.737 1.00 91.50 90 LEU A O 1
ATOM 684 N N . ILE A 1 91 ? -2.012 -6.824 9.641 1.00 92.50 91 ILE A N 1
ATOM 685 C CA . ILE A 1 91 ? -3.195 -7.694 9.653 1.00 92.50 91 ILE A CA 1
ATOM 686 C C . ILE A 1 91 ? -3.053 -8.769 10.729 1.00 92.50 91 ILE A C 1
ATOM 688 O O . ILE A 1 91 ? -4.011 -9.018 11.456 1.00 92.50 91 ILE A O 1
ATOM 692 N N . PHE A 1 92 ? -1.881 -9.389 10.883 1.00 90.12 92 PHE A N 1
ATOM 693 C CA . PHE A 1 92 ? -1.658 -10.357 11.960 1.00 90.12 92 PHE A CA 1
ATOM 694 C C . PHE A 1 92 ? -1.656 -9.703 13.343 1.00 90.12 92 PHE A C 1
ATOM 696 O O . PHE A 1 92 ? -2.239 -10.264 14.271 1.00 90.12 92 PHE A O 1
ATOM 703 N N . ALA A 1 93 ? -1.036 -8.530 13.484 1.00 88.06 93 ALA A N 1
ATOM 704 C CA . ALA A 1 93 ? -0.978 -7.799 14.746 1.00 88.06 93 ALA A CA 1
ATOM 705 C C . ALA A 1 93 ? -2.379 -7.397 15.230 1.00 88.06 93 ALA A C 1
ATOM 707 O O . ALA A 1 93 ? -2.728 -7.649 16.380 1.00 88.06 93 ALA A O 1
ATOM 708 N N . PHE A 1 94 ? -3.207 -6.842 14.344 1.00 85.50 94 PHE A N 1
ATOM 709 C CA . PHE A 1 94 ? -4.568 -6.410 14.671 1.00 85.50 94 PHE A CA 1
ATOM 710 C C . PHE A 1 94 ? -5.581 -7.553 14.630 1.00 85.50 94 PHE A C 1
ATOM 712 O O . PHE A 1 94 ? -6.578 -7.526 15.341 1.00 85.50 94 PHE A O 1
ATOM 719 N N . GLY A 1 95 ? -5.349 -8.578 13.814 1.00 76.94 95 GLY A N 1
ATOM 720 C CA . GLY A 1 95 ? -6.236 -9.732 13.686 1.00 76.94 95 GLY A CA 1
ATOM 721 C C . GLY A 1 95 ? -6.243 -10.632 14.920 1.00 76.94 95 GLY A C 1
ATOM 722 O O . GLY A 1 95 ? -7.220 -11.348 15.137 1.00 76.94 95 GLY A O 1
ATOM 723 N N . ARG A 1 96 ? -5.185 -10.589 15.742 1.00 73.19 96 ARG A N 1
ATOM 724 C CA . ARG A 1 96 ? -5.054 -11.415 16.952 1.00 73.19 96 ARG A CA 1
ATOM 725 C C . ARG A 1 96 ? -5.709 -10.825 18.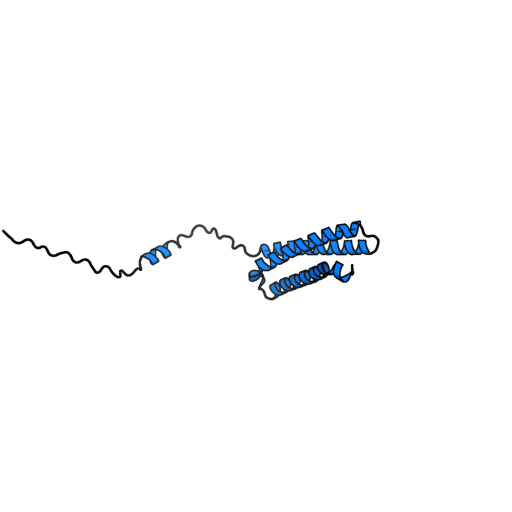201 1.00 73.19 96 ARG A C 1
ATOM 727 O O . ARG A 1 96 ? -5.943 -11.573 19.149 1.00 73.19 96 ARG A O 1
ATOM 734 N N . THR A 1 97 ? -5.990 -9.526 18.234 1.00 59.16 97 THR A N 1
ATOM 735 C CA . THR A 1 97 ? -6.518 -8.852 19.425 1.00 59.16 97 TH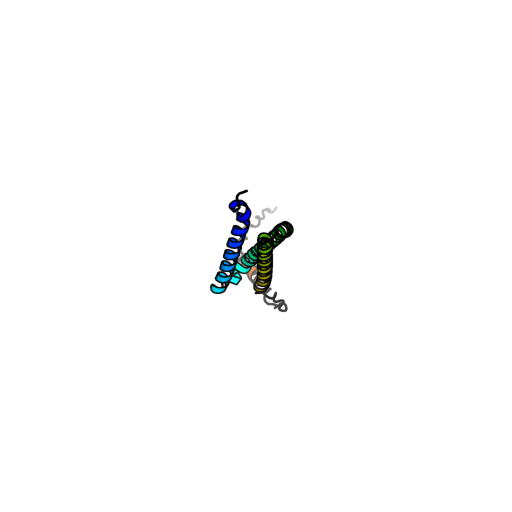R A CA 1
ATOM 736 C C . THR A 1 97 ? -7.996 -9.187 19.595 1.00 59.16 97 THR A C 1
ATOM 738 O O . THR A 1 97 ? -8.837 -8.709 18.840 1.00 59.16 97 THR A O 1
ATOM 741 N N . ASN A 1 98 ? -8.298 -10.030 20.584 1.00 60.25 98 ASN A N 1
ATOM 742 C CA . ASN A 1 98 ? -9.625 -10.469 21.022 1.00 60.25 98 ASN A CA 1
ATOM 743 C C . ASN A 1 98 ? -10.366 -11.365 20.013 1.00 60.25 98 ASN A C 1
ATOM 745 O O . ASN A 1 98 ? -11.354 -10.976 19.383 1.00 60.25 98 ASN A O 1
ATOM 749 N N . ALA A 1 99 ? -9.943 -12.628 19.936 1.00 48.25 99 ALA A N 1
ATOM 750 C CA . ALA A 1 99 ? -10.948 -13.661 20.138 1.00 48.25 99 ALA A CA 1
ATOM 751 C C . ALA A 1 99 ? -11.298 -13.587 21.633 1.00 48.25 99 ALA A C 1
ATOM 753 O O . ALA A 1 99 ? -10.377 -13.759 22.438 1.00 48.25 99 ALA A O 1
ATOM 754 N N . PRO A 1 100 ? -12.551 -13.321 22.055 1.00 49.44 100 PRO A N 1
ATOM 755 C CA . PRO A 1 100 ? -12.937 -13.823 23.361 1.00 49.44 100 PRO A CA 1
ATOM 756 C C . PRO A 1 100 ? -12.573 -15.301 23.294 1.00 49.44 100 PRO A C 1
ATOM 758 O O . PRO A 1 100 ? -13.049 -16.008 22.400 1.00 49.44 100 PRO A O 1
ATOM 761 N N . ALA A 1 101 ? -11.636 -15.739 24.141 1.00 48.88 101 ALA A N 1
ATOM 762 C CA . ALA A 1 101 ? -11.503 -17.153 24.415 1.00 48.88 101 ALA A CA 1
ATOM 763 C C . ALA A 1 101 ? -12.943 -17.598 24.616 1.00 48.88 101 ALA A C 1
ATOM 765 O O . ALA A 1 101 ? -13.628 -17.027 25.466 1.00 48.88 101 ALA A O 1
ATOM 766 N N . ALA A 1 102 ? -13.453 -18.460 23.735 1.00 50.31 102 ALA A N 1
ATOM 767 C CA . ALA A 1 102 ? -14.721 -19.096 23.988 1.00 50.31 102 ALA A CA 1
ATOM 768 C C . ALA A 1 102 ? -14.500 -19.725 25.352 1.00 50.31 102 ALA A C 1
ATOM 770 O O . ALA A 1 102 ? -13.719 -20.670 25.472 1.00 50.31 102 ALA A O 1
ATOM 771 N N . THR A 1 103 ? -15.036 -19.091 26.390 1.00 47.59 103 THR A N 1
ATOM 772 C CA . THR A 1 103 ? -14.938 -19.572 27.745 1.00 47.59 103 THR A CA 1
ATOM 773 C C . THR A 1 103 ? -15.796 -20.820 27.711 1.00 47.59 103 THR A C 1
ATOM 775 O O . THR A 1 103 ? -16.974 -20.797 28.042 1.00 47.59 103 THR A O 1
ATOM 778 N N . GLN A 1 104 ? -15.202 -21.931 27.279 1.00 48.94 104 GLN A N 1
ATOM 779 C CA . GLN A 1 104 ? -15.530 -23.255 27.758 1.00 48.94 104 GLN A CA 1
ATOM 780 C C . GLN A 1 104 ? -15.139 -23.262 29.240 1.00 48.94 104 GLN A C 1
ATOM 782 O O . GLN A 1 104 ? -14.230 -23.962 29.671 1.00 48.94 104 GLN A O 1
ATOM 787 N N . GLY A 1 105 ? -15.788 -22.404 30.030 1.00 45.91 105 GLY A N 1
ATOM 788 C CA . GLY A 1 105 ? -15.946 -22.680 31.436 1.00 45.91 105 GLY A CA 1
ATOM 789 C C . GLY A 1 105 ? -16.751 -23.975 31.512 1.00 45.91 105 GLY A C 1
ATOM 790 O O . GLY A 1 105 ? -17.639 -24.179 30.673 1.00 45.91 105 GLY A O 1
ATOM 791 N N . PRO A 1 106 ? -16.447 -24.875 32.458 1.00 50.16 106 PRO A N 1
ATOM 792 C CA . PRO A 1 106 ? -17.322 -26.012 32.705 1.00 50.16 106 PRO A CA 1
ATOM 793 C C . PRO A 1 106 ? -18.754 -25.480 32.860 1.00 50.16 106 PRO A C 1
ATOM 795 O O . PRO A 1 106 ? -18.915 -24.409 33.454 1.00 50.16 106 PRO A O 1
ATOM 798 N N . PRO A 1 107 ? -19.773 -26.154 32.294 1.00 50.56 107 PRO A N 1
ATOM 799 C CA . PRO A 1 107 ? -21.139 -25.651 32.290 1.00 50.56 107 PRO A CA 1
ATOM 800 C C . PRO A 1 107 ? -21.548 -25.319 33.724 1.00 50.56 107 PRO A C 1
ATOM 802 O O . PRO A 1 107 ? -21.743 -26.202 34.558 1.00 50.56 107 PRO A O 1
ATOM 805 N N . THR A 1 108 ? -21.620 -24.029 34.041 1.00 50.44 108 THR A N 1
ATOM 806 C CA . THR A 1 108 ? -22.138 -23.571 35.318 1.00 50.44 108 THR A CA 1
ATOM 807 C C . THR A 1 108 ? -23.648 -23.740 35.251 1.00 50.44 108 THR A C 1
ATOM 809 O O . THR A 1 108 ? -24.327 -23.154 34.411 1.00 50.44 108 THR A O 1
ATOM 812 N N . ASN A 1 109 ? -24.163 -24.598 36.133 1.00 51.84 109 ASN A N 1
ATOM 813 C CA . ASN A 1 109 ? -25.568 -24.975 36.335 1.00 51.84 109 ASN A CA 1
ATOM 814 C C . ASN A 1 109 ? -26.498 -23.798 36.736 1.00 51.84 109 ASN A C 1
ATOM 816 O O . ASN A 1 109 ? -27.347 -23.944 37.612 1.00 51.84 109 ASN A O 1
ATOM 820 N N . GLY A 1 110 ? -26.341 -22.609 36.154 1.00 49.31 110 GLY A N 1
ATOM 821 C CA . GLY A 1 110 ? -27.108 -21.408 36.496 1.00 49.31 110 GLY A CA 1
ATOM 822 C C . GLY A 1 110 ? -28.142 -20.991 35.451 1.00 49.31 110 GLY A C 1
ATOM 823 O O . GLY A 1 110 ? -29.140 -20.368 35.802 1.00 49.31 110 GLY A O 1
ATOM 824 N N . THR A 1 111 ? -27.954 -21.351 34.181 1.00 44.78 111 THR A N 1
ATOM 825 C CA . THR A 1 111 ? -28.711 -20.740 33.068 1.00 44.78 111 THR A CA 1
ATOM 826 C C . THR A 1 111 ? -29.966 -21.517 32.657 1.00 44.78 111 THR A C 1
ATOM 828 O O . THR A 1 111 ? -30.575 -21.207 31.642 1.00 44.78 111 THR A O 1
ATOM 831 N N . TYR A 1 112 ? -30.403 -22.503 33.446 1.00 49.66 112 TYR A N 1
ATOM 832 C CA . TYR A 1 112 ? -31.689 -23.181 33.216 1.00 49.66 112 TYR A CA 1
ATOM 833 C C . TYR A 1 112 ? -32.857 -22.541 33.984 1.00 49.66 112 TYR A C 1
ATOM 835 O O . TYR A 1 112 ? -34.006 -22.704 33.587 1.00 49.66 112 TYR A O 1
ATOM 843 N N . LYS A 1 113 ? -32.596 -21.747 35.035 1.00 45.88 113 LYS A N 1
ATOM 844 C CA . LYS A 1 113 ? -33.669 -21.193 35.887 1.00 45.88 113 LYS A CA 1
ATOM 845 C C . LYS A 1 113 ? -34.401 -19.983 35.304 1.00 45.88 113 LYS A C 1
ATOM 847 O O . LYS A 1 113 ? -35.481 -19.638 35.776 1.00 45.88 113 LYS A O 1
ATOM 852 N N . THR A 1 114 ? -33.852 -19.330 34.283 1.00 46.31 114 THR A N 1
ATOM 853 C CA . THR A 1 114 ? -34.483 -18.128 33.715 1.00 46.31 114 THR A CA 1
ATOM 854 C C . THR A 1 114 ? -35.637 -18.473 32.771 1.00 46.31 114 THR A C 1
ATOM 856 O O . THR A 1 114 ? -36.623 -17.744 32.727 1.00 46.31 114 THR A O 1
ATOM 859 N N . TYR A 1 115 ? -35.575 -19.618 32.085 1.00 47.78 115 TYR A N 1
ATOM 860 C CA . TYR A 1 115 ? -36.664 -20.076 31.213 1.00 47.78 115 TYR A CA 1
ATOM 861 C C . TYR A 1 115 ? -37.821 -20.709 31.997 1.00 47.78 115 TYR A C 1
ATOM 863 O O . TYR A 1 115 ? -38.964 -20.656 31.554 1.00 47.78 115 TYR A O 1
ATOM 871 N N . GLU A 1 116 ? -37.536 -21.268 33.175 1.00 45.22 116 GLU A N 1
ATOM 872 C CA . GLU A 1 116 ? -38.543 -21.880 34.047 1.00 45.22 116 GLU A CA 1
ATOM 873 C C . GLU A 1 116 ? -39.420 -20.812 34.730 1.00 45.22 116 GLU A C 1
ATOM 875 O O . GLU A 1 116 ? -40.642 -20.942 34.772 1.00 45.22 116 GLU A O 1
ATOM 880 N N . ASN A 1 117 ? -38.833 -19.682 35.143 1.00 47.72 117 ASN A N 1
ATOM 881 C CA . ASN A 1 117 ? -39.591 -18.575 35.741 1.00 47.72 117 ASN A CA 1
ATOM 882 C C . ASN A 1 117 ? -40.420 -17.770 34.724 1.00 47.72 117 ASN A C 1
ATOM 884 O O . ASN A 1 117 ? -41.470 -17.247 35.080 1.00 47.72 117 ASN A O 1
ATOM 888 N N . GLN A 1 118 ? -40.020 -17.714 33.448 1.00 44.47 118 GLN A N 1
ATOM 889 C CA . GLN A 1 118 ? -40.818 -17.038 32.411 1.00 44.47 118 GLN A CA 1
ATOM 890 C C . GLN A 1 118 ? -42.047 -17.839 31.952 1.00 44.47 118 GLN A C 1
ATOM 892 O O . GLN A 1 118 ? -42.952 -17.272 31.341 1.00 44.47 118 GLN A O 1
ATOM 897 N N . MET A 1 119 ? -42.119 -19.141 32.250 1.00 48.03 119 MET A N 1
ATOM 898 C CA . MET A 1 119 ? -43.333 -19.935 32.018 1.00 48.03 119 MET A CA 1
ATOM 899 C C . MET A 1 119 ? -44.287 -19.936 33.220 1.00 48.03 119 MET A C 1
ATOM 901 O O . MET A 1 119 ? -45.473 -20.204 33.035 1.00 48.03 119 MET A O 1
ATOM 905 N N . ALA A 1 120 ? -43.803 -19.602 34.420 1.00 50.16 120 ALA A N 1
ATOM 906 C CA . ALA A 1 120 ? -44.601 -19.579 35.648 1.00 50.16 120 ALA A CA 1
ATOM 907 C C . ALA A 1 120 ? -45.452 -18.301 35.827 1.00 50.16 120 ALA A C 1
ATOM 909 O O . ALA A 1 120 ? -46.390 -18.307 36.619 1.00 50.16 120 ALA A O 1
ATOM 910 N N . GLU A 1 121 ? -45.175 -17.227 35.079 1.00 48.22 121 GLU A N 1
ATOM 911 C CA . GLU A 1 121 ? -45.848 -15.921 35.214 1.00 48.22 121 GLU A CA 1
ATOM 912 C C . GLU A 1 121 ? -46.807 -15.571 34.059 1.00 48.22 121 GLU A C 1
ATOM 914 O O . GLU A 1 121 ? -47.046 -14.398 33.781 1.00 48.22 121 GLU A O 1
ATOM 919 N N . ARG A 1 122 ? -47.424 -16.551 33.380 1.00 41.53 122 ARG A N 1
ATOM 920 C CA . ARG A 1 122 ? -48.624 -16.226 32.583 1.00 41.53 122 ARG A CA 1
ATOM 921 C C . ARG A 1 122 ? -49.822 -16.080 33.527 1.00 41.53 122 ARG A C 1
ATOM 923 O O . ARG A 1 122 ? -50.269 -17.098 34.058 1.00 41.53 122 ARG A O 1
ATOM 930 N N . PRO A 1 123 ? -50.396 -14.878 33.726 1.00 43.19 123 PRO A N 1
ATOM 931 C CA . PRO A 1 123 ? -51.701 -14.784 34.354 1.00 43.19 123 PRO A CA 1
ATOM 932 C C . PRO A 1 123 ? -52.722 -15.464 33.437 1.00 43.19 123 PRO A C 1
ATOM 934 O O . PRO A 1 123 ? -52.830 -15.160 32.249 1.00 43.19 123 PRO A O 1
ATOM 937 N N . VAL A 1 124 ? -53.448 -16.421 34.007 1.00 50.12 124 VAL A N 1
ATOM 938 C CA . VAL A 1 124 ? -54.623 -17.052 33.409 1.00 50.12 124 VAL A CA 1
ATOM 939 C C . VAL A 1 124 ? -55.671 -15.962 33.189 1.00 50.12 124 VAL A C 1
ATOM 941 O O . VAL A 1 124 ? -56.367 -15.564 34.120 1.00 50.12 124 VAL A O 1
ATOM 944 N N . GLN A 1 125 ? -55.772 -15.459 31.963 1.00 45.31 125 GLN A N 1
ATOM 945 C CA . GLN A 1 125 ? -56.908 -14.665 31.517 1.00 45.31 125 GLN A CA 1
ATOM 946 C C . GLN A 1 125 ? -57.595 -15.404 30.364 1.00 45.31 125 GLN A C 1
ATOM 948 O O . GLN A 1 125 ? -56.964 -15.753 29.373 1.00 45.31 125 GLN A O 1
ATOM 953 N N . GLU A 1 126 ? -58.899 -15.620 30.565 1.00 44.88 126 GLU A N 1
ATOM 954 C CA . GLU A 1 126 ? -59.922 -16.043 29.598 1.00 44.88 126 GLU A CA 1
ATOM 955 C C . GLU A 1 126 ? -60.083 -17.548 29.306 1.00 44.88 126 GLU A C 1
ATOM 957 O O . GLU A 1 126 ? -59.852 -18.045 28.209 1.00 44.88 126 GLU A O 1
ATOM 962 N N . GLN A 1 127 ? -60.674 -18.258 30.273 1.00 42.97 127 GLN A N 1
ATOM 963 C CA . GLN A 1 127 ? -61.618 -19.347 29.985 1.00 42.97 127 GLN A CA 1
ATOM 964 C C . GLN A 1 127 ? -62.964 -19.062 30.672 1.00 42.97 127 GLN A C 1
ATOM 966 O O . GLN A 1 127 ? -63.379 -19.725 31.617 1.00 42.97 127 GLN A O 1
ATOM 971 N N . HIS A 1 128 ? -63.662 -18.039 30.179 1.00 40.09 128 HIS A N 1
ATOM 972 C CA . HIS A 1 128 ? -65.100 -17.868 30.377 1.00 40.09 128 HIS A CA 1
ATOM 973 C C . HIS A 1 128 ? -65.787 -18.033 29.019 1.00 40.09 128 HIS A C 1
ATOM 975 O O . HIS A 1 128 ? -65.815 -17.077 28.258 1.00 40.09 128 HIS A O 1
ATOM 981 N N . LEU A 1 129 ? -66.294 -19.237 28.713 1.00 47.16 129 LEU A N 1
ATOM 982 C CA . LEU A 1 129 ? -67.649 -19.500 28.186 1.00 47.16 129 LEU A CA 1
ATOM 983 C C . LEU A 1 129 ? -67.784 -20.972 27.750 1.00 47.16 129 LEU A C 1
ATOM 985 O O . LEU A 1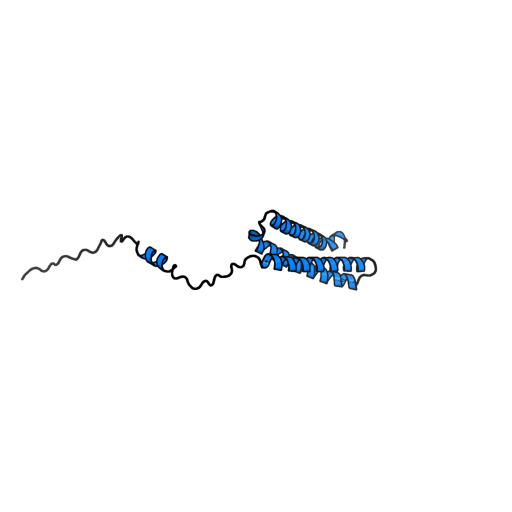 129 ? -67.399 -21.345 26.648 1.00 47.16 129 LEU A O 1
ATOM 989 N N . ALA A 1 130 ? -68.382 -21.800 28.603 1.00 43.53 130 ALA A N 1
ATOM 990 C CA . ALA A 1 130 ? -69.167 -22.961 28.182 1.00 43.53 130 ALA A CA 1
ATOM 991 C C . ALA A 1 130 ? -70.058 -23.374 29.360 1.00 43.53 130 ALA A C 1
ATOM 993 O O . ALA A 1 130 ? -69.684 -24.178 30.211 1.00 43.53 130 ALA A O 1
ATOM 994 N N . SER A 1 131 ? -71.223 -22.743 29.454 1.00 56.28 131 SER A N 1
ATOM 995 C CA . SER A 1 131 ? -72.325 -23.194 30.299 1.00 56.28 131 SER A CA 1
ATOM 996 C C . SER A 1 131 ? -72.772 -24.605 29.874 1.00 56.28 131 SER A C 1
ATOM 998 O O . SER A 1 131 ? -72.822 -24.887 28.674 1.00 56.28 131 SER A O 1
ATOM 1000 N N . PRO A 1 132 ? -73.121 -25.503 30.813 1.00 53.94 132 PRO A N 1
ATOM 1001 C CA . PRO A 1 132 ? -73.729 -26.781 30.461 1.00 53.94 132 PRO A CA 1
ATOM 1002 C C . PRO A 1 132 ? -75.164 -26.564 29.937 1.00 53.94 132 PRO A C 1
ATOM 1004 O O . PRO A 1 132 ? -75.862 -25.674 30.435 1.00 53.94 132 PRO A O 1
ATOM 1007 N N . PRO A 1 133 ? -75.634 -27.346 28.947 1.00 58.34 133 PRO A N 1
ATOM 1008 C CA . PRO A 1 133 ? -77.005 -27.235 28.462 1.00 58.34 133 PRO A CA 1
ATOM 1009 C C . PRO A 1 133 ? -78.010 -27.704 29.533 1.00 58.34 133 PRO A C 1
ATOM 1011 O O . PRO A 1 133 ? -77.713 -28.631 30.292 1.00 58.34 133 PRO A O 1
ATOM 1014 N N . PRO A 1 134 ? -79.210 -27.098 29.606 1.00 49.78 134 PRO A N 1
ATOM 1015 C CA . PRO A 1 134 ? -80.241 -27.515 30.545 1.00 49.78 134 PRO A CA 1
ATOM 1016 C C . PRO A 1 134 ? -80.812 -28.891 30.172 1.00 49.78 134 PRO A C 1
ATOM 1018 O O . PRO A 1 134 ? -81.228 -29.134 29.042 1.00 49.78 134 PRO A O 1
ATOM 1021 N N . SER A 1 135 ? -80.852 -29.777 31.167 1.00 53.53 135 SER A N 1
ATOM 1022 C CA . SER A 1 135 ? -81.553 -31.061 31.141 1.00 53.53 135 SER A CA 1
ATOM 1023 C C . SER A 1 135 ? -83.066 -30.832 31.090 1.00 53.53 135 SER A C 1
ATOM 1025 O O . SER A 1 135 ? -83.663 -30.437 32.093 1.00 53.53 135 SER A O 1
ATOM 1027 N N . SER A 1 136 ? -83.694 -31.123 29.953 1.00 49.12 136 SER A N 1
ATOM 1028 C CA . SER A 1 136 ? -85.149 -31.204 29.806 1.00 49.12 136 SER A CA 1
ATOM 1029 C C . SER A 1 136 ? -85.569 -32.614 29.386 1.00 49.12 136 SER A C 1
ATOM 1031 O O . SER A 1 136 ? -85.683 -32.928 28.206 1.00 49.12 136 SER A O 1
ATOM 1033 N N . TYR A 1 137 ? -85.856 -33.462 30.374 1.00 50.38 137 TYR A N 1
ATOM 1034 C CA . TYR A 1 137 ? -86.775 -34.585 30.195 1.00 50.38 137 TYR A CA 1
ATOM 1035 C C . TYR A 1 137 ? -87.917 -34.442 31.209 1.00 50.38 137 TYR A C 1
ATOM 1037 O O . TYR A 1 137 ? -87.640 -34.291 32.402 1.00 50.38 137 TYR A O 1
ATOM 1045 N N . PRO A 1 138 ? -89.187 -34.432 30.766 1.00 56.31 138 PRO A N 1
ATOM 1046 C CA . PRO A 1 138 ? -90.329 -34.466 31.667 1.00 56.31 138 PRO A CA 1
ATOM 1047 C C . PRO A 1 138 ? -90.570 -35.893 32.191 1.00 56.31 138 PRO A C 1
ATOM 1049 O O . PRO A 1 138 ? -90.202 -36.860 31.522 1.00 56.31 138 PRO A O 1
ATOM 1052 N N . PRO A 1 139 ? -91.212 -36.045 33.361 1.00 49.53 139 PRO A N 1
ATOM 1053 C CA . PRO A 1 139 ? -91.625 -37.347 33.861 1.00 49.53 139 PRO A CA 1
ATOM 1054 C C . PRO A 1 139 ? -92.939 -37.779 33.199 1.00 49.53 139 PRO A C 1
ATOM 1056 O O . PRO A 1 139 ? -93.939 -37.085 33.377 1.00 49.53 139 PRO A O 1
ATOM 1059 N N . VAL A 1 140 ? -92.936 -38.922 32.500 1.00 46.66 140 VAL A N 1
ATOM 1060 C CA . VAL A 1 140 ? -94.028 -39.923 32.467 1.00 46.66 140 VAL A CA 1
ATOM 1061 C C . VAL A 1 140 ? -93.416 -41.297 32.217 1.00 46.66 140 VAL A C 1
ATOM 1063 O O . VAL A 1 140 ? -92.682 -41.427 31.213 1.00 46.66 140 VAL A O 1
#

Secondary structure (DSSP, 8-state):
--HHHHSHHHHHHHHHHHHHHHHHHHHHHTT-HHHHHHHHHHHHHHHHHHHHHHHHHHHHHHHH--THHHHHHHHHHHHHHHHHHHHHHHHHHHHTTT----------TTTTHHHHHHHHT---------PPPP------

pLDDT: mean 76.42, std 20.0, range [40.09, 96.38]

Radius of gyration: 34.38 Å; chains: 1; bounding box: 113×51×61 Å

Organism: Coccomyxa subellipsoidea (strain C-169) (NCBI:txid574566)

Foldseek 3Di:
DPPCVVCVVVVVLVVLLVVLVVVCVVCVVVVVCLVCVVVSLVSLVVSLVVLQVLLVVLVVVLVVDDDPSNVVSVVSSVVSVVSSVVSVVVSVVSVPPDPPPPPVPPPDPPPPVVVVVVVVPDPDDDPPDDDDDDDDDDDD

Sequence (140 aa):
MSCDSAYRYQWWLVVFNAAAQIGVVLSIITDTLEKHRIGICSVLAVLTVMLMDNANEFVTVHDKASGALADRATVFIAGCVLAAMMHIILIFAFGRTNAPAATQGPPTNGTYKTYENQMAERPVQEQHLASPPPSSYPPV